Protein AF-A0A5B7C2J2-F1 (afdb_monomer_lite)

Foldseek 3Di:
DVVVVVVVVVVVVVCVVVVVVVCCVVDDVCVVCVVVDPPDPVPPPQQDEAEAEDEAADPVVLVVVLVVVVVVPADPSHHYHYHYHYDDDDPPDPDDDDDDPPPDPDDPPDPDPVVVSVVSVVVSVVVVD

Sequence (129 aa):
NQETFTLMVISTALAVVAVPIFVKKLYDPSRKYAGYQKRNILHSKHNSMLHIVTCIHKPDNIAAIINLLDVSGPTRESPVMVHLLHLIELRGRASPVFISHQIQKRSVSDRSYSGDVILAFSQYENHHH

Secondary structure (DSSP, 8-state):
-HHHHHHHHHHHHHHHHHHHHHHHHH--HHHHHTT-----GGGSPTT--EEEEEEESSTHHHHHHHHHHHHH---SSS-EEEEEEE----TT-SS-----GGG----S-S--HHHHHHHHHHHHHHHH-

Radius of gyration: 25.5 Å; chains: 1; bounding box: 68×32×64 Å

Structure (mmCIF, N/CA/C/O backbone):
data_AF-A0A5B7C2J2-F1
#
_entry.id   AF-A0A5B7C2J2-F1
#
loop_
_atom_site.group_PDB
_atom_site.id
_atom_site.type_symbol
_atom_site.label_atom_id
_atom_site.label_alt_id
_atom_site.label_comp_id
_atom_site.label_asym_id
_atom_site.label_entity_id
_atom_site.label_seq_id
_atom_site.pdbx_PDB_ins_code
_atom_site.Cartn_x
_atom_site.Cartn_y
_atom_site.Cartn_z
_atom_site.occupancy
_atom_site.B_iso_or_equiv
_atom_site.auth_seq_id
_atom_site.auth_comp_id
_atom_site.auth_asym_id
_atom_site.auth_atom_id
_atom_site.pdbx_PDB_model_num
ATOM 1 N N . ASN A 1 1 ? -44.147 -0.414 35.032 1.00 69.88 1 ASN A N 1
ATOM 2 C CA . ASN A 1 1 ? -43.531 0.207 33.835 1.00 69.88 1 ASN A CA 1
ATOM 3 C C . ASN A 1 1 ? -42.505 1.288 34.144 1.00 69.88 1 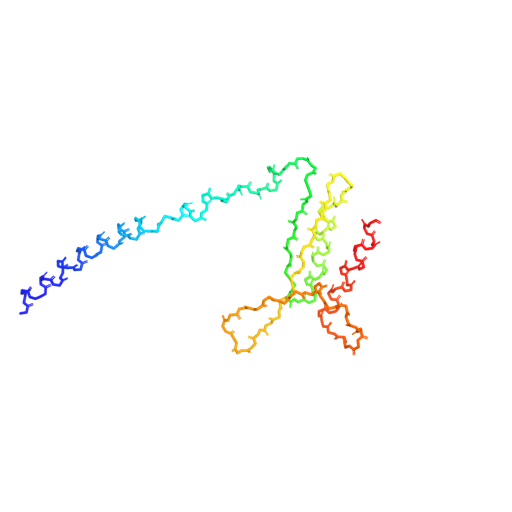ASN A C 1
ATOM 5 O O . ASN A 1 1 ? -41.481 1.286 33.480 1.00 69.88 1 ASN A O 1
ATOM 9 N N . GLN A 1 2 ? -42.721 2.195 35.106 1.00 81.50 2 GLN A N 1
ATOM 10 C CA . GLN A 1 2 ? -41.693 3.198 35.444 1.00 81.50 2 GLN A CA 1
ATOM 11 C C . GLN A 1 2 ? -40.425 2.564 36.037 1.00 81.50 2 GLN A C 1
ATOM 13 O O . GLN A 1 2 ? -39.344 2.827 35.536 1.00 81.50 2 GLN A O 1
ATOM 18 N N 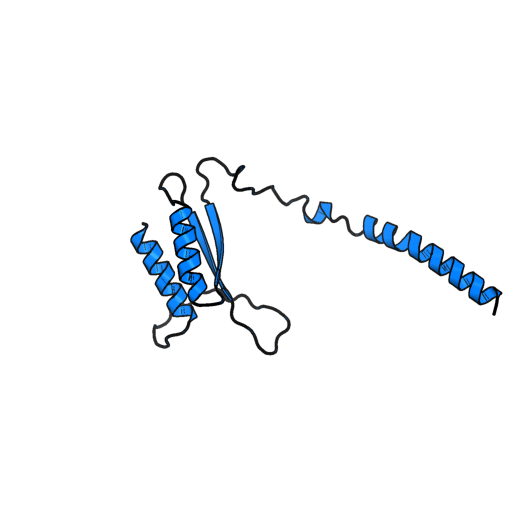. GLU A 1 3 ? -40.555 1.644 36.997 1.00 87.81 3 GLU A N 1
ATOM 19 C CA . GLU A 1 3 ? -39.417 0.903 37.577 1.00 87.81 3 GLU A CA 1
ATOM 20 C C . GLU A 1 3 ? -38.568 0.173 36.520 1.00 87.81 3 GLU A C 1
ATOM 22 O O . GLU A 1 3 ? -37.344 0.275 36.491 1.00 87.81 3 GLU A O 1
ATOM 27 N N . THR A 1 4 ? -39.222 -0.530 35.591 1.00 90.75 4 THR A N 1
ATOM 28 C CA . THR A 1 4 ? -38.544 -1.272 34.519 1.00 90.75 4 THR A CA 1
ATOM 29 C C . THR A 1 4 ? -37.866 -0.344 33.516 1.00 90.75 4 THR A C 1
ATOM 31 O O . THR A 1 4 ? -36.768 -0.645 33.053 1.00 90.75 4 THR A O 1
ATOM 34 N N . PHE A 1 5 ? -38.480 0.800 33.210 1.00 91.88 5 PHE A N 1
ATOM 35 C CA . PHE A 1 5 ? -37.880 1.832 32.368 1.00 91.88 5 PHE A CA 1
ATOM 36 C C . PHE A 1 5 ? -36.639 2.440 33.033 1.00 91.88 5 PHE A C 1
ATOM 38 O O . PHE A 1 5 ? -35.588 2.535 32.402 1.00 91.88 5 PHE A O 1
ATOM 45 N N . THR A 1 6 ? -36.717 2.759 34.325 1.00 92.56 6 THR A N 1
ATOM 46 C CA . THR A 1 6 ? -35.589 3.279 35.109 1.00 92.56 6 THR A CA 1
ATOM 47 C C . THR A 1 6 ? -34.423 2.288 35.138 1.00 92.56 6 THR A C 1
ATOM 49 O O . THR A 1 6 ? -33.281 2.675 34.892 1.00 92.56 6 THR A O 1
ATOM 52 N N . LEU A 1 7 ? -34.693 0.994 35.340 1.00 94.94 7 LEU A N 1
ATOM 53 C CA . LEU A 1 7 ? -33.667 -0.054 35.293 1.00 94.94 7 LEU A CA 1
ATOM 54 C C . LEU A 1 7 ? -33.020 -0.190 33.903 1.00 94.94 7 LEU A C 1
ATOM 56 O O . LEU A 1 7 ? -31.798 -0.330 33.806 1.00 94.94 7 LEU A O 1
ATOM 60 N N . MET A 1 8 ? -33.796 -0.099 32.818 1.00 94.88 8 MET A N 1
ATOM 61 C CA . MET A 1 8 ? -33.244 -0.110 31.455 1.00 94.88 8 MET A CA 1
ATOM 62 C C . MET A 1 8 ? -32.332 1.093 31.202 1.00 94.88 8 MET A C 1
ATOM 64 O O . MET A 1 8 ? -31.239 0.921 30.663 1.00 94.88 8 MET A O 1
ATOM 68 N N . VAL A 1 9 ? -32.727 2.292 31.635 1.00 95.69 9 VAL A N 1
ATOM 69 C CA . VAL A 1 9 ? -31.913 3.506 31.473 1.00 95.69 9 VAL A CA 1
ATOM 70 C C . VAL A 1 9 ? -30.595 3.386 32.243 1.00 95.69 9 VAL A C 1
ATOM 72 O O . VAL A 1 9 ? -29.532 3.640 31.676 1.00 95.69 9 VAL A O 1
ATOM 75 N N . ILE A 1 10 ? -30.637 2.923 33.496 1.00 95.88 10 ILE A N 1
ATOM 76 C CA . ILE A 1 10 ? -29.438 2.741 34.329 1.00 95.88 10 ILE A CA 1
ATOM 77 C C . ILE A 1 10 ? -28.506 1.677 33.733 1.00 95.88 10 ILE A C 1
ATOM 79 O O . ILE A 1 10 ? -27.303 1.909 33.607 1.00 95.88 10 ILE A O 1
ATOM 83 N N . SER A 1 11 ? -29.045 0.525 33.325 1.00 94.62 11 SER A N 1
ATOM 84 C CA . SER A 1 11 ? -28.246 -0.549 32.716 1.00 94.62 11 SER A CA 1
ATOM 85 C C . SER A 1 11 ? -27.603 -0.123 31.392 1.00 94.62 11 SER A C 1
ATOM 87 O O . SER A 1 11 ? -26.435 -0.428 31.149 1.00 94.62 11 SER A O 1
ATOM 89 N N . THR A 1 12 ? -28.318 0.651 30.573 1.00 95.12 12 THR A N 1
ATOM 90 C CA . THR A 1 12 ? -27.792 1.187 29.311 1.00 95.12 12 THR A CA 1
ATOM 91 C C . THR A 1 12 ? -26.689 2.208 29.573 1.00 95.12 12 THR A C 1
ATOM 93 O O . THR A 1 12 ? -25.635 2.137 28.944 1.00 95.12 12 THR A O 1
ATOM 96 N N . ALA A 1 13 ? -26.873 3.110 30.542 1.00 95.94 13 ALA A N 1
ATOM 97 C CA . ALA A 1 13 ? -25.844 4.073 30.930 1.00 95.94 13 ALA A CA 1
ATOM 98 C C . ALA A 1 13 ? -24.562 3.372 31.411 1.00 95.94 13 ALA A C 1
ATOM 100 O O . ALA A 1 13 ? -23.461 3.732 30.993 1.00 95.94 13 ALA A O 1
ATOM 101 N N . LEU A 1 14 ? -24.699 2.318 32.222 1.00 96.75 14 LEU A N 1
ATOM 102 C CA . LEU A 1 14 ? -23.573 1.493 32.666 1.00 96.75 14 LEU A CA 1
ATOM 103 C C . LEU A 1 14 ? -22.873 0.795 31.497 1.00 96.75 14 LEU A C 1
ATOM 105 O O . LEU A 1 14 ? -21.645 0.817 31.421 1.00 96.75 14 LEU A O 1
ATOM 109 N N . ALA A 1 15 ? -23.630 0.209 30.568 1.00 94.94 15 ALA A N 1
ATOM 110 C CA . ALA A 1 15 ? -23.071 -0.456 29.396 1.00 94.94 15 ALA A CA 1
ATOM 111 C C . ALA A 1 15 ? -22.293 0.521 28.498 1.00 94.94 15 ALA A C 1
ATOM 113 O O . ALA A 1 15 ? -21.186 0.201 28.068 1.00 94.94 15 ALA A O 1
ATOM 114 N N . VAL A 1 16 ? -22.817 1.731 28.274 1.00 95.69 16 VAL A N 1
ATOM 115 C CA . VAL A 1 16 ? -22.157 2.774 27.467 1.00 95.69 16 VAL A CA 1
ATOM 116 C C . VAL A 1 16 ? -20.814 3.196 28.067 1.00 95.69 16 VAL A C 1
ATOM 118 O O . VAL A 1 16 ? -19.886 3.487 27.318 1.00 95.69 16 VAL A O 1
ATOM 121 N N . VAL A 1 17 ? -20.670 3.188 29.394 1.00 95.12 17 VAL A N 1
ATOM 122 C CA . VAL A 1 17 ? -19.392 3.488 30.061 1.00 95.12 17 VAL A CA 1
ATOM 123 C C . VAL A 1 17 ? -18.463 2.271 30.067 1.00 95.12 17 VAL A C 1
ATOM 125 O O . VAL A 1 17 ? -17.274 2.396 29.773 1.00 95.12 17 VAL A O 1
ATOM 128 N N . ALA A 1 18 ? -18.982 1.082 30.375 1.00 95.19 18 ALA A N 1
ATOM 129 C CA . ALA A 1 18 ? -18.173 -0.124 30.523 1.00 95.19 18 ALA A CA 1
ATOM 130 C C . ALA A 1 18 ? -17.598 -0.617 29.186 1.00 95.19 18 ALA A C 1
ATOM 132 O O . ALA A 1 18 ? -16.404 -0.906 29.098 1.00 95.19 18 ALA A O 1
ATOM 133 N N . VAL A 1 19 ? -18.414 -0.688 28.131 1.00 94.50 19 VAL A N 1
ATOM 134 C CA . VAL A 1 19 ? -18.018 -1.226 26.820 1.00 94.50 19 VAL A CA 1
ATOM 135 C C . VAL A 1 19 ? -16.756 -0.560 26.250 1.00 94.50 19 VAL A C 1
ATOM 137 O O . VAL A 1 19 ? -15.815 -1.295 25.954 1.00 94.50 19 VAL A O 1
ATOM 140 N N . PRO A 1 20 ? -16.635 0.777 26.127 1.00 88.56 20 PRO A N 1
ATOM 141 C CA . PRO A 1 20 ? -15.424 1.394 25.585 1.00 88.56 20 PRO A CA 1
ATOM 142 C C . PRO A 1 20 ? -14.192 1.178 26.476 1.00 88.56 20 PRO A C 1
ATOM 144 O O . PRO A 1 20 ? -13.089 1.044 25.949 1.00 88.56 20 PRO A O 1
ATOM 147 N N . ILE A 1 21 ? -14.353 1.080 27.803 1.00 89.50 21 ILE A N 1
ATOM 148 C CA . ILE A 1 21 ? -13.252 0.758 28.728 1.00 89.50 21 ILE A CA 1
ATOM 149 C C . ILE A 1 21 ? -12.753 -0.669 28.478 1.00 89.50 21 ILE A C 1
ATOM 151 O O . ILE A 1 21 ? -11.548 -0.888 28.339 1.00 89.50 21 ILE A O 1
ATOM 155 N N . PHE A 1 22 ? -13.668 -1.635 28.369 1.00 91.94 22 PHE A N 1
ATOM 156 C CA . PHE A 1 22 ? -13.334 -3.026 28.057 1.00 91.94 22 PHE A CA 1
ATOM 157 C C . PHE A 1 22 ? -12.711 -3.169 26.670 1.00 91.94 22 PHE A C 1
ATOM 159 O O . PHE A 1 22 ? -11.674 -3.817 26.537 1.00 91.94 22 PHE A O 1
ATOM 166 N N . VAL A 1 23 ? -13.290 -2.524 25.654 1.00 90.44 23 VAL A N 1
ATOM 167 C CA . VAL A 1 23 ? -12.752 -2.521 24.290 1.00 90.44 23 VAL A CA 1
ATOM 168 C C . VAL A 1 23 ? -11.356 -1.919 24.279 1.00 90.44 23 VAL A C 1
ATOM 170 O O . VAL A 1 23 ? -10.465 -2.534 23.723 1.00 90.44 23 VAL A O 1
ATOM 173 N N . LYS A 1 24 ? -11.105 -0.791 24.948 1.00 84.06 24 LYS A N 1
ATOM 174 C CA . LYS A 1 24 ? -9.766 -0.182 25.002 1.00 84.06 24 LYS A CA 1
ATOM 175 C C . LYS A 1 24 ? -8.751 -1.030 25.778 1.00 84.06 24 LYS A C 1
ATOM 177 O O . LYS A 1 24 ? -7.568 -1.008 25.455 1.00 84.06 24 LYS A O 1
ATOM 182 N N . LYS A 1 25 ? -9.194 -1.781 26.793 1.00 83.69 25 LYS A N 1
ATOM 183 C CA . LYS A 1 25 ? -8.337 -2.698 27.564 1.00 83.69 25 LYS A CA 1
ATOM 184 C C . LYS A 1 25 ? -7.979 -3.963 26.775 1.00 83.69 25 LYS A C 1
ATOM 186 O O . LYS A 1 25 ? -6.863 -4.454 26.897 1.00 83.69 25 LYS A O 1
ATOM 191 N N . LEU A 1 26 ? -8.922 -4.503 26.002 1.00 85.44 26 LEU A N 1
ATOM 192 C CA . LEU A 1 26 ? -8.729 -5.718 25.200 1.00 85.44 26 LEU A CA 1
ATOM 193 C C . LEU A 1 26 ? -8.114 -5.426 23.827 1.00 85.44 26 LEU A C 1
ATOM 195 O O . LEU A 1 26 ? -7.338 -6.226 23.310 1.00 85.44 26 LEU A O 1
ATOM 199 N N . TYR A 1 27 ? -8.452 -4.282 23.242 1.00 78.62 27 TYR A N 1
ATOM 200 C CA . TYR A 1 27 ? -7.975 -3.814 21.953 1.00 78.62 27 TYR A CA 1
ATOM 201 C C . TYR A 1 27 ? -7.038 -2.633 22.161 1.00 78.62 27 TYR A C 1
ATOM 203 O O . TYR A 1 27 ? -7.450 -1.474 22.221 1.00 78.62 27 TYR A O 1
ATOM 211 N N . ASP A 1 28 ? -5.753 -2.954 22.245 1.00 73.88 28 ASP A N 1
ATOM 212 C CA . ASP A 1 28 ? -4.698 -1.967 22.118 1.00 73.88 28 ASP A CA 1
ATOM 213 C C . ASP A 1 28 ? -4.280 -1.888 20.637 1.00 73.88 28 ASP A C 1
ATOM 215 O O . ASP A 1 28 ? -3.518 -2.740 20.158 1.00 73.88 28 ASP A O 1
ATOM 219 N N . PRO A 1 29 ? -4.775 -0.893 19.873 1.00 66.81 29 PRO A N 1
ATOM 220 C CA . PRO A 1 29 ? -4.381 -0.729 18.481 1.00 66.81 29 PRO A CA 1
ATOM 221 C C . PRO A 1 29 ? -2.880 -0.467 18.354 1.00 66.81 29 PRO A C 1
ATOM 223 O O . PRO A 1 29 ? -2.294 -0.840 17.342 1.00 66.81 29 PRO A O 1
ATOM 226 N N . SER A 1 30 ? -2.233 0.116 19.370 1.00 66.50 30 SER A N 1
ATOM 227 C CA . SER A 1 30 ? -0.796 0.375 19.334 1.00 66.50 30 SER A CA 1
ATOM 228 C C . SER A 1 30 ? 0.004 -0.925 19.377 1.00 66.50 30 SER A C 1
ATOM 230 O O . SER A 1 30 ? 0.964 -1.054 18.625 1.00 66.50 30 SER A O 1
ATOM 232 N N . ARG A 1 31 ? -0.450 -1.946 20.121 1.00 65.94 31 ARG A N 1
ATOM 233 C CA . ARG A 1 31 ? 0.162 -3.289 20.123 1.00 65.94 31 ARG A CA 1
ATOM 234 C C . ARG A 1 31 ? 0.110 -3.977 18.767 1.00 65.94 31 ARG A C 1
ATOM 236 O O . ARG A 1 31 ? 1.071 -4.655 18.413 1.00 65.94 31 ARG A O 1
ATOM 243 N N . LYS A 1 32 ? -0.959 -3.778 17.987 1.00 67.19 32 LYS A N 1
ATOM 244 C CA . LYS A 1 32 ? -1.054 -4.325 16.620 1.00 67.19 32 LYS A CA 1
ATOM 245 C C . LYS A 1 32 ? 0.071 -3.808 15.716 1.00 67.19 32 LYS A C 1
ATOM 247 O O . LYS A 1 32 ? 0.499 -4.518 14.812 1.00 67.19 32 LYS A O 1
ATOM 252 N N . TYR A 1 33 ? 0.570 -2.603 15.988 1.00 64.25 33 TYR A N 1
ATOM 253 C CA . TYR A 1 33 ? 1.623 -1.951 15.210 1.00 64.25 33 TYR A CA 1
ATOM 254 C C . TYR A 1 33 ? 2.928 -1.741 15.993 1.00 64.25 33 TYR A C 1
ATOM 256 O O . TYR A 1 33 ? 3.867 -1.173 15.448 1.00 64.25 33 TYR A O 1
ATOM 264 N N . ALA A 1 34 ? 3.038 -2.230 17.232 1.00 63.97 34 ALA A N 1
ATOM 265 C CA . ALA A 1 34 ? 4.217 -2.040 18.083 1.00 63.97 34 ALA A CA 1
ATOM 266 C C . ALA A 1 34 ? 5.468 -2.752 17.533 1.00 63.97 34 ALA A C 1
ATOM 268 O O . ALA A 1 34 ? 6.587 -2.359 17.844 1.00 63.97 34 ALA A O 1
ATOM 269 N N . GLY A 1 35 ? 5.282 -3.766 16.680 1.00 64.12 35 GLY A N 1
ATOM 270 C CA . GLY A 1 35 ? 6.351 -4.405 15.902 1.00 64.12 35 GLY A CA 1
ATOM 271 C C . GLY A 1 35 ? 6.520 -3.847 14.484 1.00 64.12 35 GLY A C 1
ATOM 272 O O . GLY A 1 35 ? 7.379 -4.319 13.740 1.00 64.12 35 GLY A O 1
ATOM 273 N N . TYR A 1 36 ? 5.704 -2.870 14.076 1.00 63.56 36 TYR A N 1
ATOM 274 C CA . TYR A 1 36 ? 5.807 -2.259 12.757 1.00 63.56 36 TYR A CA 1
ATOM 275 C C . TYR A 1 36 ? 6.967 -1.265 12.767 1.00 63.56 36 TYR A C 1
ATOM 277 O O . TYR A 1 36 ? 6.827 -0.097 13.130 1.00 63.56 36 TYR A O 1
ATOM 285 N N . GLN A 1 37 ? 8.149 -1.751 12.392 1.00 61.31 37 GLN A N 1
ATOM 286 C CA . GLN A 1 37 ? 9.305 -0.897 12.156 1.00 61.31 37 GLN A CA 1
ATOM 287 C C . GLN A 1 37 ? 8.906 0.186 11.141 1.00 61.31 37 GLN A C 1
ATOM 289 O O . GLN A 1 37 ? 8.337 -0.129 10.094 1.00 61.31 37 GLN A O 1
ATOM 294 N N . LYS A 1 38 ? 9.175 1.463 11.440 1.00 59.91 38 LYS A N 1
ATOM 295 C CA . LYS A 1 38 ? 8.971 2.549 10.471 1.00 59.91 38 LYS A CA 1
ATOM 296 C C . LYS A 1 38 ? 9.873 2.281 9.261 1.00 59.91 38 LYS A C 1
ATOM 298 O O . LYS A 1 38 ? 11.081 2.462 9.335 1.00 59.91 38 LYS A O 1
ATOM 303 N N . ARG A 1 39 ? 9.277 1.790 8.173 1.00 62.38 39 ARG A N 1
ATOM 304 C CA . ARG A 1 39 ? 9.918 1.521 6.875 1.00 62.38 39 ARG A CA 1
ATOM 305 C C . ARG A 1 39 ? 9.582 2.646 5.904 1.00 62.38 39 ARG A C 1
ATOM 307 O O . ARG A 1 39 ? 8.928 2.446 4.887 1.00 62.38 39 ARG A O 1
ATOM 314 N N . ASN A 1 40 ? 9.928 3.865 6.288 1.00 66.56 40 ASN A N 1
ATOM 315 C CA . ASN A 1 40 ? 9.803 5.034 5.434 1.00 66.56 40 ASN A CA 1
ATOM 316 C C . ASN A 1 40 ? 10.983 5.080 4.460 1.00 66.56 40 ASN A C 1
ATOM 318 O O . ASN A 1 40 ? 12.127 4.907 4.866 1.00 66.56 40 ASN A O 1
ATOM 322 N N . ILE A 1 41 ? 10.693 5.366 3.189 1.00 69.00 41 ILE A N 1
ATOM 323 C CA . ILE A 1 41 ? 11.690 5.426 2.106 1.00 69.00 41 ILE A CA 1
ATOM 324 C C . ILE A 1 41 ? 12.824 6.402 2.467 1.00 69.00 41 ILE A C 1
ATOM 326 O O . ILE A 1 41 ? 13.993 6.087 2.290 1.00 69.00 41 ILE A O 1
ATOM 330 N N . LEU A 1 42 ? 12.480 7.535 3.094 1.00 64.94 42 LEU A N 1
ATOM 331 C CA . LEU A 1 42 ? 13.429 8.567 3.540 1.00 64.94 42 LEU A CA 1
ATOM 332 C C . LEU A 1 42 ? 14.365 8.134 4.680 1.00 64.94 42 LEU A C 1
ATOM 334 O O . LEU A 1 42 ? 15.384 8.775 4.904 1.00 64.94 42 LEU A O 1
ATOM 338 N N . HIS A 1 43 ? 14.001 7.098 5.437 1.00 62.19 43 HIS A N 1
ATOM 339 C CA . HIS A 1 43 ? 14.789 6.588 6.566 1.00 62.19 43 HIS A CA 1
ATOM 340 C C . HIS A 1 43 ? 15.343 5.188 6.283 1.00 62.19 43 HIS A C 1
ATOM 342 O O . HIS A 1 43 ? 15.893 4.539 7.175 1.00 62.19 43 HIS A O 1
ATOM 348 N N . SER A 1 44 ? 15.176 4.709 5.047 1.00 66.56 44 SER A N 1
ATOM 349 C CA . SER A 1 44 ? 15.808 3.484 4.586 1.00 66.56 44 SER A CA 1
ATOM 350 C C . SER A 1 44 ? 17.312 3.714 4.470 1.00 66.56 44 SER A C 1
ATOM 352 O O . SER A 1 44 ? 17.765 4.822 4.178 1.00 66.56 44 SER A O 1
ATOM 354 N N . LYS A 1 45 ? 18.105 2.671 4.729 1.00 64.31 45 LYS A N 1
ATOM 355 C CA . LYS A 1 45 ? 19.570 2.754 4.671 1.00 64.31 45 LYS A CA 1
ATOM 356 C C . LYS A 1 45 ? 19.995 3.297 3.300 1.00 64.31 45 LYS A C 1
ATOM 358 O O . LYS A 1 45 ? 19.485 2.834 2.279 1.00 64.31 45 LYS A O 1
ATOM 363 N N . HIS A 1 46 ? 20.932 4.243 3.284 1.00 57.97 46 HIS A N 1
ATOM 364 C CA . HIS A 1 46 ? 21.584 4.705 2.058 1.00 57.97 46 HIS A CA 1
ATOM 365 C C . HIS A 1 46 ? 22.168 3.465 1.351 1.00 57.97 46 HIS A C 1
ATOM 367 O O . HIS A 1 46 ? 22.929 2.725 1.978 1.00 57.97 46 HIS A O 1
ATOM 373 N N . ASN A 1 47 ? 21.735 3.182 0.118 1.00 62.03 47 ASN A N 1
ATOM 374 C CA . ASN A 1 47 ? 22.046 1.968 -0.668 1.00 62.03 47 ASN A CA 1
ATOM 375 C C . ASN A 1 47 ? 21.265 0.689 -0.301 1.00 62.03 47 ASN A C 1
ATOM 377 O O . ASN A 1 47 ? 21.719 -0.424 -0.568 1.00 62.03 47 ASN A O 1
ATOM 381 N N . SER A 1 48 ? 20.098 0.806 0.337 1.00 70.75 48 SER A N 1
ATOM 382 C CA . SER A 1 48 ? 19.170 -0.329 0.437 1.00 70.75 48 SER A CA 1
ATOM 383 C C . SER A 1 48 ? 18.324 -0.452 -0.826 1.00 70.75 48 SER A C 1
ATOM 385 O O . SER A 1 48 ? 17.890 0.548 -1.389 1.00 70.75 48 SER A O 1
ATOM 387 N N . MET A 1 49 ? 18.081 -1.694 -1.248 1.00 74.12 49 MET A N 1
ATOM 388 C CA . MET A 1 49 ? 17.199 -1.993 -2.371 1.00 74.12 49 MET A CA 1
ATOM 389 C C . MET A 1 49 ? 15.790 -1.450 -2.094 1.00 74.12 49 MET A C 1
ATOM 391 O O . MET A 1 49 ? 15.204 -1.735 -1.045 1.00 74.12 49 MET A O 1
ATOM 395 N N . LEU A 1 50 ? 15.241 -0.672 -3.024 1.00 80.06 50 LEU A N 1
ATOM 396 C CA . LEU A 1 50 ? 13.891 -0.130 -2.913 1.00 80.06 50 LEU A CA 1
ATOM 397 C C . LEU A 1 50 ? 12.881 -1.185 -3.367 1.00 80.06 50 LEU A C 1
ATOM 399 O O . LEU A 1 50 ? 12.836 -1.525 -4.542 1.00 80.06 50 LEU A O 1
ATOM 403 N N . HIS A 1 51 ? 12.048 -1.685 -2.456 1.00 82.50 51 HIS A N 1
ATOM 404 C CA . HIS A 1 51 ? 10.984 -2.631 -2.797 1.00 82.50 51 HIS A CA 1
ATOM 405 C C . HIS A 1 51 ? 9.675 -1.895 -3.103 1.00 82.50 51 HIS A C 1
ATOM 407 O O . HIS A 1 51 ? 9.089 -1.267 -2.221 1.00 82.50 51 HIS A O 1
ATOM 413 N N . ILE A 1 52 ? 9.189 -2.016 -4.336 1.00 84.00 52 ILE A N 1
ATOM 414 C CA . ILE A 1 52 ? 7.927 -1.448 -4.810 1.00 84.00 52 ILE A CA 1
ATOM 415 C C . ILE A 1 52 ? 6.948 -2.596 -5.065 1.00 84.00 52 ILE A C 1
ATOM 417 O O . ILE A 1 52 ? 7.253 -3.528 -5.801 1.00 84.00 52 ILE A O 1
ATOM 421 N N . VAL A 1 53 ? 5.754 -2.537 -4.477 1.00 86.00 53 VAL A N 1
ATOM 422 C CA . VAL A 1 53 ? 4.656 -3.465 -4.796 1.00 86.00 53 VAL A CA 1
ATOM 423 C C . VAL A 1 53 ? 3.660 -2.724 -5.678 1.00 86.00 53 VAL A C 1
ATOM 425 O O . VAL A 1 53 ? 3.167 -1.669 -5.282 1.00 86.00 53 VAL A O 1
ATOM 428 N N . THR A 1 54 ? 3.362 -3.255 -6.862 1.00 85.75 54 THR A N 1
ATOM 429 C CA . THR A 1 54 ? 2.444 -2.625 -7.819 1.00 85.75 54 THR A CA 1
ATOM 430 C C . THR A 1 54 ? 1.278 -3.539 -8.167 1.00 85.75 54 THR A C 1
ATOM 432 O O . THR A 1 54 ? 1.392 -4.764 -8.175 1.00 85.75 54 THR A O 1
ATOM 435 N N . CYS A 1 55 ? 0.129 -2.918 -8.427 1.00 83.94 55 CYS A N 1
ATOM 436 C CA . CYS A 1 55 ? -1.152 -3.582 -8.628 1.00 83.94 55 CYS A CA 1
ATOM 437 C C . CYS A 1 55 ? -1.698 -3.243 -10.018 1.00 83.94 55 CYS A C 1
ATOM 439 O O . CYS A 1 55 ? -1.993 -2.086 -10.323 1.00 83.94 55 CYS A O 1
ATOM 441 N N . ILE A 1 56 ? -1.868 -4.257 -10.858 1.00 85.81 56 ILE A N 1
ATOM 442 C CA . ILE A 1 56 ? -2.341 -4.125 -12.232 1.00 85.81 56 ILE A CA 1
ATOM 443 C C . ILE A 1 56 ? -3.762 -4.653 -12.295 1.00 85.81 56 ILE A C 1
ATOM 445 O O . ILE A 1 56 ? -4.008 -5.813 -11.989 1.00 85.81 56 ILE A O 1
ATOM 449 N N . HIS A 1 57 ? -4.693 -3.792 -12.684 1.00 82.31 57 HIS A N 1
ATOM 450 C CA . HIS A 1 57 ? -6.102 -4.146 -12.848 1.00 82.31 57 HIS A CA 1
ATOM 451 C C . HIS A 1 57 ? -6.597 -3.896 -14.279 1.00 82.31 57 HIS A C 1
ATOM 453 O O . HIS A 1 57 ? -7.536 -4.540 -14.734 1.00 82.31 57 HIS A O 1
ATOM 459 N N . LYS A 1 58 ? -5.960 -2.957 -14.990 1.00 80.50 58 LYS A N 1
ATOM 460 C CA . LYS A 1 58 ? -6.243 -2.601 -16.383 1.00 80.50 58 LYS A CA 1
ATOM 461 C C . LYS A 1 58 ? -4.940 -2.523 -17.179 1.00 80.50 58 LYS A C 1
ATOM 463 O O . LYS A 1 58 ? -3.909 -2.205 -16.580 1.00 80.50 58 LYS A O 1
ATOM 468 N N . PRO A 1 59 ? -4.955 -2.798 -18.498 1.00 76.25 59 PRO A N 1
ATOM 469 C CA . PRO A 1 59 ? -3.753 -2.766 -19.338 1.00 76.25 59 PRO A CA 1
ATOM 470 C C . PRO A 1 59 ? -3.042 -1.411 -19.286 1.00 76.25 59 PRO A C 1
ATOM 472 O O . PRO A 1 59 ? -1.820 -1.368 -19.205 1.00 76.25 59 PRO A O 1
ATOM 475 N N . ASP A 1 60 ? -3.799 -0.318 -19.197 1.00 83.25 60 ASP A N 1
ATOM 476 C CA . ASP A 1 60 ? -3.265 1.046 -19.097 1.00 83.25 60 ASP A CA 1
ATOM 477 C C . ASP A 1 60 ? -2.374 1.260 -17.860 1.00 83.25 60 ASP A C 1
ATOM 479 O O . ASP A 1 60 ? -1.474 2.102 -17.869 1.00 83.25 60 ASP A O 1
ATOM 483 N N . ASN A 1 61 ? -2.565 0.462 -16.801 1.00 84.50 61 ASN A N 1
ATOM 484 C CA . ASN A 1 61 ? -1.736 0.537 -15.599 1.00 84.50 61 ASN A CA 1
ATOM 485 C C . ASN A 1 61 ? -0.287 0.118 -15.882 1.00 84.50 61 ASN A C 1
ATOM 487 O O . ASN A 1 61 ? 0.607 0.549 -15.160 1.00 84.50 61 ASN A O 1
ATOM 491 N N . ILE A 1 62 ? -0.041 -0.706 -16.908 1.00 84.75 62 ILE A N 1
ATOM 492 C CA . ILE A 1 62 ? 1.301 -1.192 -17.255 1.00 84.75 62 ILE A CA 1
ATOM 493 C C . ILE A 1 62 ? 2.193 -0.006 -17.634 1.00 84.75 62 ILE A C 1
ATOM 495 O O . ILE A 1 62 ? 3.243 0.184 -17.027 1.00 84.75 62 ILE A O 1
ATOM 499 N N . ALA A 1 63 ? 1.742 0.836 -18.568 1.00 86.44 63 ALA A N 1
ATOM 500 C CA . ALA A 1 63 ? 2.498 2.006 -19.015 1.00 86.44 63 ALA A CA 1
ATOM 501 C C . ALA A 1 63 ? 2.718 3.023 -17.882 1.00 86.44 63 ALA A C 1
ATOM 503 O O . ALA A 1 63 ? 3.804 3.578 -17.743 1.00 86.44 63 ALA A O 1
ATOM 504 N N . ALA A 1 64 ? 1.707 3.232 -17.032 1.00 87.12 64 ALA A N 1
ATOM 505 C CA . ALA A 1 64 ? 1.826 4.121 -15.879 1.00 87.12 64 ALA A CA 1
ATOM 506 C C . ALA A 1 64 ? 2.862 3.623 -14.857 1.00 87.12 64 ALA A C 1
ATOM 508 O O . ALA A 1 64 ? 3.631 4.421 -14.322 1.00 87.12 64 ALA A O 1
ATOM 509 N N . ILE A 1 65 ? 2.901 2.312 -14.596 1.00 88.62 65 ILE A N 1
ATOM 510 C CA . ILE A 1 65 ? 3.877 1.713 -13.683 1.00 88.62 65 ILE A CA 1
ATOM 511 C C . ILE A 1 65 ? 5.282 1.775 -14.283 1.00 88.62 65 ILE A C 1
ATOM 513 O O . ILE A 1 65 ? 6.202 2.145 -13.566 1.00 88.62 65 ILE A O 1
ATOM 517 N N . ILE A 1 66 ? 5.453 1.476 -15.574 1.00 86.25 66 ILE A N 1
ATOM 518 C CA . ILE A 1 66 ? 6.754 1.591 -16.256 1.00 86.25 66 ILE A CA 1
ATOM 519 C C . ILE A 1 66 ? 7.288 3.024 -16.154 1.00 86.25 66 ILE A C 1
ATOM 521 O O . ILE A 1 66 ? 8.397 3.221 -15.672 1.00 86.25 66 ILE A O 1
ATOM 525 N N . ASN A 1 67 ? 6.465 4.029 -16.467 1.00 88.25 67 ASN A N 1
ATOM 526 C CA . ASN A 1 67 ? 6.861 5.433 -16.325 1.00 88.25 67 ASN A CA 1
ATOM 527 C C . ASN A 1 67 ? 7.253 5.792 -14.882 1.00 88.25 67 ASN A C 1
ATOM 529 O O . ASN A 1 67 ? 8.174 6.575 -14.660 1.00 88.25 67 ASN A O 1
ATOM 533 N N . LEU A 1 68 ? 6.566 5.232 -13.881 1.00 87.31 68 LEU A N 1
ATOM 534 C CA . LEU A 1 68 ? 6.922 5.434 -12.476 1.00 87.31 68 LEU A CA 1
ATOM 535 C C . LEU A 1 68 ? 8.283 4.808 -12.146 1.00 87.31 68 LEU A C 1
ATOM 537 O O . LEU A 1 68 ? 9.064 5.414 -11.412 1.00 87.31 68 LEU A O 1
ATOM 541 N N . LEU A 1 69 ? 8.575 3.623 -12.687 1.00 86.31 69 LEU A N 1
ATOM 542 C CA . LEU A 1 69 ? 9.870 2.964 -12.522 1.00 86.31 69 LEU A CA 1
ATOM 543 C C . LEU A 1 69 ? 10.991 3.757 -13.198 1.00 86.31 69 LEU A C 1
ATOM 545 O O . LEU A 1 69 ? 12.037 3.952 -12.580 1.00 86.31 69 LEU A O 1
ATOM 549 N N . ASP A 1 70 ? 10.745 4.326 -14.374 1.00 84.44 70 ASP A N 1
ATOM 550 C CA . ASP A 1 70 ? 11.716 5.186 -15.056 1.00 84.44 70 ASP A CA 1
ATOM 551 C C . ASP A 1 70 ? 12.036 6.442 -14.245 1.00 84.44 70 ASP A C 1
ATOM 553 O O . ASP A 1 70 ? 13.202 6.796 -14.066 1.00 84.44 70 ASP A O 1
ATOM 557 N N . VAL A 1 71 ? 11.014 7.079 -13.666 1.00 84.88 71 VAL A N 1
ATOM 558 C CA . VAL A 1 71 ? 11.197 8.237 -12.776 1.00 84.88 71 VAL A CA 1
ATOM 559 C C . VAL A 1 71 ? 11.876 7.845 -11.460 1.00 84.88 71 VAL A C 1
ATOM 561 O O . VAL A 1 71 ? 12.579 8.665 -10.871 1.00 84.88 71 VAL A O 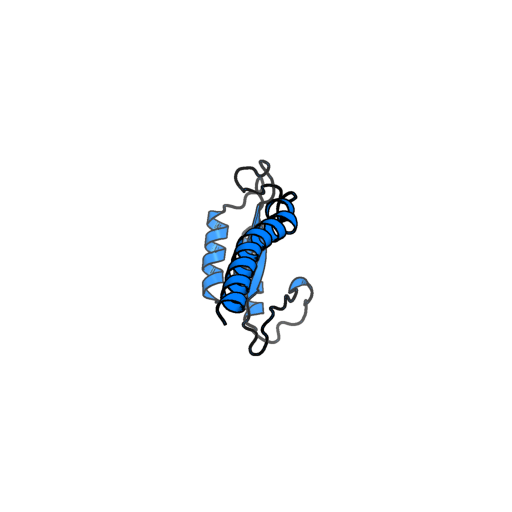1
ATOM 564 N N . SER A 1 72 ? 11.710 6.602 -10.993 1.00 80.12 72 SER A N 1
ATOM 565 C CA . SER A 1 72 ? 12.396 6.110 -9.791 1.00 80.12 72 SER A CA 1
ATOM 566 C C . SER A 1 72 ? 13.914 5.992 -9.968 1.00 80.12 72 SER A C 1
ATOM 568 O O . SER A 1 72 ? 14.630 5.969 -8.968 1.00 80.12 72 SER A O 1
ATOM 570 N N . GLY A 1 73 ? 14.401 5.981 -11.216 1.00 76.62 73 GLY A N 1
ATOM 571 C CA . GLY A 1 73 ? 15.821 6.055 -11.552 1.00 76.62 73 GLY A CA 1
ATOM 572 C C . GLY A 1 73 ? 16.645 4.921 -10.938 1.00 76.62 73 GLY A C 1
ATOM 573 O O . GLY A 1 73 ? 17.537 5.206 -10.134 1.00 76.62 73 GLY A O 1
ATOM 574 N N . PRO A 1 74 ? 16.369 3.645 -11.272 1.00 75.19 74 PRO A N 1
ATOM 575 C CA . PRO A 1 74 ? 17.152 2.526 -10.760 1.00 75.19 74 PRO A CA 1
ATOM 576 C C . PRO A 1 74 ? 18.628 2.699 -11.142 1.00 75.19 74 PRO A C 1
ATOM 578 O O . PRO A 1 74 ? 18.973 2.825 -12.316 1.00 75.19 74 PRO A O 1
ATOM 581 N N . THR A 1 75 ? 19.514 2.708 -10.147 1.00 75.44 75 THR A N 1
ATOM 582 C CA . THR A 1 75 ? 20.969 2.778 -10.349 1.00 75.44 75 THR A CA 1
ATOM 583 C C . THR A 1 75 ? 21.649 1.564 -9.729 1.00 75.44 75 THR A C 1
ATOM 585 O O . THR A 1 75 ? 21.083 0.885 -8.873 1.00 75.44 75 THR A O 1
ATOM 588 N N . ARG A 1 76 ? 22.902 1.290 -10.119 1.00 72.38 76 ARG A N 1
ATOM 589 C CA . ARG A 1 76 ? 23.687 0.185 -9.531 1.00 72.38 76 ARG A CA 1
ATOM 590 C C . ARG A 1 76 ? 23.918 0.360 -8.024 1.00 72.38 76 ARG A C 1
ATOM 592 O O . ARG A 1 76 ? 24.114 -0.626 -7.323 1.00 72.38 76 ARG A O 1
ATOM 599 N N . GLU A 1 77 ? 23.889 1.601 -7.543 1.00 71.50 77 GLU A N 1
ATOM 600 C CA . GLU A 1 77 ? 24.061 1.955 -6.129 1.00 71.50 77 GLU A CA 1
ATOM 601 C C . GLU A 1 77 ? 22.739 1.899 -5.344 1.00 71.50 77 GLU A C 1
ATOM 603 O O . GLU A 1 77 ? 22.740 1.622 -4.144 1.00 71.50 77 GLU A O 1
ATOM 608 N N . SER A 1 78 ? 21.603 2.089 -6.025 1.00 73.75 78 SER A N 1
ATOM 609 C CA . SER A 1 78 ? 20.255 2.017 -5.456 1.00 73.75 78 SER A CA 1
ATOM 610 C C . SER A 1 78 ? 19.338 1.163 -6.344 1.00 73.75 78 SER A C 1
ATOM 612 O O . SER A 1 78 ? 18.540 1.708 -7.117 1.00 73.75 78 SER A O 1
ATOM 614 N N . PRO A 1 79 ? 19.436 -0.178 -6.257 1.00 78.44 79 PRO A N 1
ATOM 615 C CA . PRO A 1 79 ? 18.604 -1.070 -7.052 1.00 78.44 79 PRO A CA 1
ATOM 616 C C . PRO A 1 79 ? 17.135 -1.000 -6.619 1.00 78.44 79 PRO A C 1
ATOM 618 O O . PRO A 1 79 ? 16.823 -0.825 -5.438 1.00 78.44 79 PRO A O 1
ATOM 621 N N . VAL A 1 80 ? 16.223 -1.198 -7.571 1.00 83.38 80 VAL A N 1
ATOM 622 C CA . VAL A 1 80 ? 14.773 -1.234 -7.337 1.00 83.38 80 VAL A CA 1
ATOM 623 C C . VAL A 1 80 ? 14.264 -2.657 -7.575 1.00 83.38 80 VAL A C 1
ATOM 625 O O . VAL A 1 80 ? 14.503 -3.235 -8.629 1.00 83.38 80 VAL A O 1
ATOM 628 N N . MET A 1 81 ? 13.561 -3.229 -6.596 1.00 82.50 81 MET A N 1
ATOM 629 C CA . MET A 1 81 ? 12.835 -4.495 -6.716 1.00 82.50 81 MET A CA 1
ATOM 630 C C . MET A 1 81 ? 11.354 -4.213 -6.913 1.00 82.50 81 MET A C 1
ATOM 632 O O . MET A 1 81 ? 10.746 -3.534 -6.086 1.00 82.50 81 MET A O 1
ATOM 636 N N . VAL A 1 82 ? 10.739 -4.805 -7.934 1.00 84.38 82 VAL A N 1
ATOM 637 C CA . VAL A 1 82 ? 9.303 -4.642 -8.187 1.00 84.38 82 VAL A CA 1
ATOM 638 C C . VAL A 1 82 ? 8.574 -5.966 -7.982 1.00 84.38 82 VAL A C 1
ATOM 640 O O . VAL A 1 82 ? 8.906 -6.983 -8.583 1.00 84.38 82 VAL A O 1
ATOM 643 N N . HIS A 1 83 ? 7.546 -5.953 -7.138 1.00 85.19 83 HIS A N 1
ATOM 644 C CA . HIS A 1 83 ? 6.624 -7.065 -6.936 1.00 85.19 83 HIS A CA 1
ATOM 645 C C . HIS A 1 83 ? 5.296 -6.755 -7.629 1.00 85.19 83 HIS A C 1
ATOM 647 O O . HIS A 1 83 ? 4.583 -5.832 -7.233 1.00 85.19 83 HIS A O 1
ATOM 653 N N . LEU A 1 84 ? 4.969 -7.531 -8.662 1.00 84.06 84 LEU A N 1
ATOM 654 C CA . LEU A 1 84 ? 3.788 -7.327 -9.500 1.00 84.06 84 LEU A CA 1
ATOM 655 C C . LEU A 1 84 ? 2.614 -8.175 -9.012 1.00 84.06 84 LEU A C 1
ATOM 657 O O . LEU A 1 84 ? 2.724 -9.396 -8.884 1.00 84.06 84 LEU A O 1
ATOM 661 N N . LEU A 1 85 ? 1.474 -7.529 -8.787 1.00 84.94 85 LEU A N 1
ATOM 662 C CA . LEU A 1 85 ? 0.201 -8.169 -8.480 1.00 84.94 85 LEU A CA 1
ATOM 663 C C . LEU A 1 85 ? -0.775 -7.907 -9.620 1.00 84.94 85 LEU A C 1
ATOM 665 O O . LEU A 1 85 ? -1.081 -6.759 -9.928 1.00 84.94 85 LEU A O 1
ATOM 669 N N . HIS A 1 86 ? -1.295 -8.969 -10.225 1.00 81.75 86 HIS A N 1
ATOM 670 C CA . HIS A 1 86 ? -2.345 -8.876 -11.230 1.00 81.75 86 HIS A CA 1
ATOM 671 C C . HIS A 1 86 ? -3.710 -9.140 -10.574 1.00 81.75 86 HIS A C 1
ATOM 673 O O . HIS A 1 86 ? -3.953 -10.218 -10.033 1.00 81.75 86 HIS A O 1
ATOM 679 N N . LEU A 1 87 ? -4.585 -8.131 -10.574 1.00 80.31 87 LEU A N 1
ATOM 680 C CA . LEU A 1 87 ? -5.884 -8.145 -9.907 1.00 80.31 87 LEU A CA 1
ATOM 681 C C . LEU A 1 87 ? -6.990 -8.482 -10.900 1.00 80.31 87 LEU A C 1
ATOM 683 O O . LEU A 1 87 ? -7.382 -7.651 -11.721 1.00 80.31 87 LEU A O 1
ATOM 687 N N . ILE A 1 88 ? -7.548 -9.678 -10.741 1.00 77.12 88 ILE A N 1
ATOM 688 C CA . ILE A 1 88 ? -8.674 -10.177 -11.527 1.00 77.12 88 ILE A CA 1
ATOM 689 C C . ILE A 1 88 ? -9.917 -10.218 -10.633 1.00 77.12 88 ILE A C 1
ATOM 691 O O . ILE A 1 88 ? -9.860 -10.692 -9.497 1.00 77.12 88 ILE A O 1
ATOM 695 N N . GLU A 1 89 ? -11.046 -9.722 -11.139 1.00 73.31 89 GLU A N 1
ATOM 696 C CA . GLU A 1 89 ? -12.317 -9.767 -10.414 1.00 73.31 89 GLU A CA 1
ATOM 697 C C . GLU A 1 89 ? -12.832 -11.212 -10.315 1.00 73.31 89 GLU A C 1
ATOM 699 O O . GLU A 1 89 ? -13.091 -11.874 -11.322 1.00 73.31 89 GLU A O 1
ATOM 704 N N . LEU A 1 90 ? -13.010 -11.704 -9.085 1.00 71.75 90 LEU A N 1
ATOM 705 C CA . LEU A 1 90 ? -13.625 -13.003 -8.822 1.00 71.75 90 LEU A CA 1
ATOM 706 C C . LEU A 1 90 ? -15.136 -12.828 -8.663 1.00 71.75 90 LEU A C 1
ATOM 708 O O . LEU A 1 90 ? -15.624 -12.464 -7.593 1.00 71.75 90 LEU A O 1
ATOM 712 N N . ARG A 1 91 ? -15.903 -13.130 -9.712 1.00 74.62 91 ARG A N 1
ATOM 713 C CA . ARG A 1 91 ? -17.367 -13.141 -9.607 1.00 74.62 91 ARG A CA 1
ATOM 714 C C . ARG A 1 91 ? -17.824 -14.311 -8.730 1.00 74.62 91 ARG A C 1
ATOM 716 O O . ARG A 1 91 ? -17.434 -15.452 -8.959 1.00 74.62 91 ARG A O 1
ATOM 723 N N . GLY A 1 92 ? -18.650 -14.026 -7.722 1.00 73.81 92 GLY A N 1
ATOM 724 C CA . GLY A 1 92 ? -19.242 -15.042 -6.840 1.00 73.81 92 GLY A CA 1
ATOM 725 C C . GLY A 1 92 ? -18.424 -15.414 -5.596 1.00 73.81 92 GLY A C 1
ATOM 726 O O . GLY A 1 92 ? -18.780 -16.370 -4.909 1.00 73.81 92 GLY A O 1
ATOM 727 N N . ARG A 1 93 ? -17.352 -14.678 -5.264 1.00 70.38 93 ARG A N 1
ATOM 728 C CA . ARG A 1 93 ? -16.622 -14.832 -3.991 1.00 70.38 93 ARG A CA 1
ATOM 729 C C . ARG A 1 93 ? -16.503 -13.501 -3.252 1.00 70.38 93 ARG A C 1
ATOM 731 O O . ARG A 1 93 ? -16.189 -12.487 -3.856 1.00 70.38 93 ARG A O 1
ATOM 738 N N . ALA A 1 94 ? -16.690 -13.532 -1.931 1.00 71.88 94 ALA A N 1
ATOM 739 C CA . ALA A 1 94 ? -16.493 -12.370 -1.054 1.00 71.88 94 ALA A CA 1
ATOM 740 C C . ALA A 1 94 ? -15.044 -12.224 -0.537 1.00 71.88 94 ALA A C 1
ATOM 742 O O . ALA A 1 94 ? -14.721 -11.230 0.106 1.00 71.88 94 ALA A O 1
ATOM 743 N N . SER A 1 95 ? -14.175 -13.212 -0.794 1.00 74.81 95 SER A N 1
ATOM 744 C CA . SER A 1 95 ? -12.783 -13.238 -0.325 1.00 74.81 95 SER A CA 1
ATOM 745 C C . SER A 1 95 ? -11.798 -13.273 -1.504 1.00 74.81 95 SER A C 1
ATOM 747 O O . SER A 1 95 ? -12.019 -14.061 -2.434 1.00 74.81 95 SER A O 1
ATOM 749 N N . PRO A 1 96 ? -10.723 -12.459 -1.487 1.00 71.94 96 PRO A N 1
ATOM 750 C CA . PRO A 1 96 ? -9.692 -12.477 -2.520 1.00 71.94 96 PRO A CA 1
ATOM 751 C C . PRO A 1 96 ? -8.827 -13.744 -2.432 1.00 71.94 96 PRO A C 1
ATOM 753 O O . PRO A 1 96 ? -8.607 -14.296 -1.354 1.00 71.94 96 PRO A O 1
ATOM 756 N N . VAL A 1 97 ? -8.293 -14.190 -3.572 1.00 77.25 97 VAL A N 1
ATOM 757 C CA . VAL A 1 97 ? -7.357 -15.323 -3.652 1.00 77.25 97 VAL A CA 1
ATOM 758 C C . VAL A 1 97 ? -6.060 -14.848 -4.294 1.00 77.25 97 VAL A C 1
ATOM 760 O O . VAL A 1 97 ? -6.083 -14.274 -5.379 1.00 77.25 97 VAL A O 1
ATOM 763 N N . PHE A 1 98 ? -4.932 -15.112 -3.636 1.00 73.88 98 PHE A N 1
ATOM 764 C CA . PHE A 1 98 ? -3.607 -14.845 -4.190 1.00 73.88 98 PHE A CA 1
ATOM 765 C C . PHE A 1 98 ? -3.099 -16.074 -4.940 1.00 73.88 98 PHE A C 1
ATOM 767 O O . PHE A 1 98 ? -2.994 -17.158 -4.367 1.00 73.88 98 PHE A O 1
ATOM 774 N N . ILE A 1 99 ? -2.768 -15.896 -6.217 1.00 71.75 99 ILE A N 1
ATOM 775 C CA . ILE A 1 99 ? -2.180 -16.936 -7.063 1.00 71.75 99 ILE A CA 1
ATOM 776 C C . ILE A 1 99 ? -0.749 -16.505 -7.383 1.00 71.75 99 ILE A C 1
ATOM 778 O O . ILE A 1 99 ? -0.531 -15.442 -7.961 1.00 71.75 99 ILE A O 1
ATOM 782 N N . SER A 1 100 ? 0.238 -17.313 -6.986 1.00 68.31 100 SER A N 1
ATOM 783 C CA . SER A 1 100 ? 1.637 -17.036 -7.321 1.00 68.31 100 SER A CA 1
ATOM 784 C C . SER A 1 100 ? 1.894 -17.339 -8.794 1.00 68.31 100 SER A C 1
ATOM 786 O O . SER A 1 100 ? 1.795 -18.488 -9.229 1.00 68.31 100 SER A O 1
ATOM 788 N N . HIS A 1 101 ? 2.269 -16.310 -9.553 1.00 66.88 101 HIS A N 1
ATOM 789 C CA . HIS A 1 101 ? 2.633 -16.447 -10.963 1.00 66.88 101 HIS A CA 1
ATOM 790 C C . HIS A 1 101 ? 4.072 -16.954 -11.178 1.00 66.88 101 HIS A C 1
ATOM 792 O O . HIS A 1 101 ? 4.402 -17.365 -12.287 1.00 66.88 101 HIS A O 1
ATOM 798 N N . GLN A 1 102 ? 4.913 -17.021 -10.134 1.00 61.12 102 GLN A N 1
ATOM 799 C CA . GLN A 1 102 ? 6.303 -17.504 -10.248 1.00 61.12 102 GLN A CA 1
ATOM 800 C C . GLN A 1 102 ? 6.421 -19.007 -10.569 1.00 61.12 102 GLN A C 1
ATOM 802 O O . GLN A 1 102 ? 7.479 -19.462 -10.993 1.00 61.12 102 GLN A O 1
ATOM 807 N N . ILE A 1 103 ? 5.354 -19.794 -10.380 1.00 51.75 103 ILE A N 1
ATOM 808 C CA . ILE A 1 103 ? 5.406 -21.267 -10.450 1.00 51.75 103 ILE A CA 1
ATOM 809 C C . ILE A 1 103 ? 4.949 -21.813 -11.818 1.00 51.75 103 ILE A C 1
ATOM 811 O O . ILE A 1 103 ? 5.175 -22.980 -12.133 1.00 51.75 103 ILE A O 1
ATOM 815 N N . GLN A 1 104 ? 4.371 -20.986 -12.692 1.00 51.81 104 GLN A N 1
ATOM 816 C CA . GLN A 1 104 ? 3.868 -21.441 -13.992 1.00 51.81 104 GLN A CA 1
ATOM 817 C C . GLN A 1 104 ? 4.826 -21.095 -15.138 1.00 51.81 104 GLN A C 1
ATOM 819 O O . GLN A 1 104 ? 4.514 -20.304 -16.020 1.00 51.81 104 GLN A O 1
ATOM 824 N N . LYS A 1 105 ? 5.982 -21.772 -15.194 1.00 53.25 105 LYS A N 1
ATOM 825 C CA . LYS A 1 105 ? 6.676 -22.001 -16.475 1.00 53.25 105 LYS A CA 1
ATOM 826 C C . LYS A 1 105 ? 5.856 -23.006 -17.295 1.00 53.25 105 LYS A C 1
ATOM 828 O O . LYS A 1 105 ? 6.223 -24.177 -17.359 1.00 53.25 105 LYS A O 1
ATOM 833 N N . ARG A 1 106 ? 4.723 -22.610 -17.884 1.00 47.75 106 ARG A N 1
ATOM 834 C CA . ARG A 1 106 ? 4.031 -23.452 -18.875 1.00 47.75 106 ARG A CA 1
ATOM 835 C C . ARG A 1 106 ? 3.462 -22.640 -20.034 1.00 47.75 106 ARG A C 1
ATOM 837 O O . ARG A 1 106 ? 2.707 -21.703 -19.829 1.00 47.75 106 ARG A O 1
ATOM 844 N N . SER A 1 107 ? 3.922 -23.065 -21.214 1.00 44.56 107 SER A N 1
ATOM 845 C CA . SER A 1 107 ? 3.454 -22.837 -22.584 1.00 44.56 107 SER A CA 1
ATOM 846 C C . SER A 1 107 ? 2.625 -21.581 -22.847 1.00 44.56 107 SER A C 1
ATOM 848 O O . SER A 1 107 ? 1.455 -21.486 -22.490 1.00 44.56 107 SER A O 1
ATOM 850 N N . VAL A 1 108 ? 3.238 -20.681 -23.615 1.00 50.78 108 VAL A N 1
ATOM 851 C CA . VAL 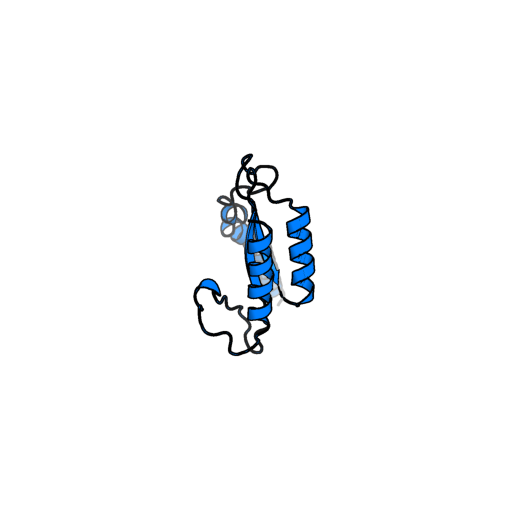A 1 108 ? 2.605 -19.600 -24.376 1.00 50.78 108 VAL A CA 1
ATOM 852 C C . VAL A 1 108 ? 1.644 -20.206 -25.410 1.00 50.78 108 VAL A C 1
ATOM 854 O O . VAL A 1 108 ? 1.973 -20.311 -26.587 1.00 50.78 108 VAL A O 1
ATOM 857 N N . SER A 1 109 ? 0.483 -20.692 -24.978 1.00 51.06 109 SER A N 1
ATOM 858 C CA . SER A 1 109 ? -0.532 -21.244 -25.886 1.00 51.06 109 SER A CA 1
ATOM 859 C C . SER A 1 109 ? -1.925 -20.657 -25.690 1.00 51.06 109 SER A C 1
ATOM 861 O O . SER A 1 109 ? -2.833 -21.040 -26.410 1.00 51.06 109 SER A O 1
ATOM 863 N N . ASP A 1 110 ? -2.083 -19.678 -24.801 1.00 49.31 110 ASP A N 1
ATOM 864 C CA . ASP A 1 110 ? -3.259 -18.811 -24.779 1.00 49.31 110 ASP A CA 1
ATOM 865 C C . ASP A 1 110 ? -2.806 -17.396 -24.414 1.00 49.31 110 ASP A C 1
ATOM 867 O O . ASP A 1 110 ? -2.123 -17.207 -23.402 1.00 49.31 110 ASP A O 1
ATOM 871 N N . ARG A 1 111 ? -3.131 -16.394 -25.242 1.00 55.56 111 ARG A N 1
ATOM 872 C CA . ARG A 1 111 ? -2.864 -14.978 -24.929 1.00 55.56 111 ARG A CA 1
ATOM 873 C C . ARG A 1 111 ? -3.785 -14.543 -23.790 1.00 55.56 111 ARG A C 1
ATOM 875 O O . ARG A 1 111 ? -4.843 -13.961 -24.003 1.00 55.56 111 ARG A O 1
ATOM 882 N N . SER A 1 112 ? -3.401 -14.888 -22.568 1.00 66.19 112 SER A N 1
ATOM 883 C CA . SER A 1 112 ? -4.043 -14.401 -21.355 1.00 66.19 112 SER A 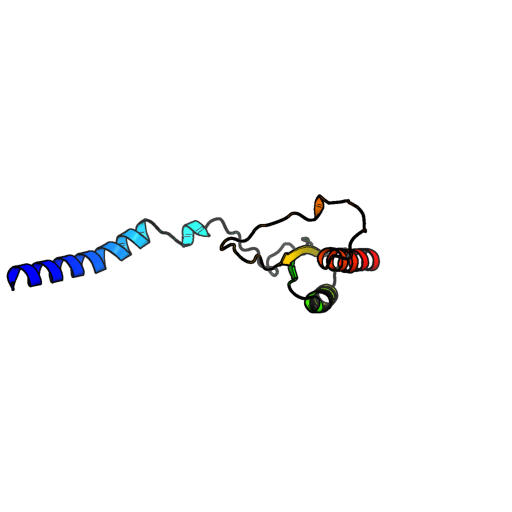CA 1
ATOM 884 C C . SER A 1 112 ? -3.506 -13.011 -21.033 1.00 66.19 112 SER A C 1
ATOM 886 O O . SER A 1 112 ? -2.303 -12.784 -21.122 1.00 66.19 112 SER A O 1
ATOM 888 N N . TYR A 1 113 ? -4.379 -12.104 -20.591 1.00 68.31 113 TYR A N 1
ATOM 889 C CA . TYR A 1 113 ? -4.011 -10.757 -20.137 1.00 68.31 113 TYR A CA 1
ATOM 890 C C . TYR A 1 113 ? -2.887 -10.776 -19.073 1.00 68.31 113 TYR A C 1
ATOM 892 O O . TYR A 1 113 ? -2.003 -9.923 -19.072 1.00 68.31 113 TYR A O 1
ATOM 900 N N . SER A 1 114 ? -2.838 -11.818 -18.232 1.00 71.62 114 SER A N 1
ATOM 901 C CA . SER A 1 114 ? -1.727 -12.059 -17.295 1.00 71.62 114 SER A CA 1
ATOM 902 C C . SER A 1 114 ? -0.376 -12.276 -17.992 1.00 71.62 114 SER A C 1
ATOM 904 O O . SER A 1 114 ? 0.661 -11.902 -17.455 1.00 71.62 114 SER A O 1
ATOM 906 N N . GLY A 1 115 ? -0.375 -12.909 -19.167 1.00 74.44 115 GLY A N 1
ATOM 907 C CA . GLY A 1 115 ? 0.818 -13.168 -19.971 1.00 74.44 115 GLY A CA 1
ATOM 908 C C . GLY A 1 115 ? 1.385 -11.897 -20.597 1.00 74.44 115 GLY A C 1
ATOM 909 O O . GLY A 1 115 ? 2.597 -11.708 -20.562 1.00 74.44 115 GLY A O 1
ATOM 910 N N . ASP A 1 116 ? 0.523 -10.998 -21.078 1.00 78.81 116 ASP A N 1
ATOM 911 C CA . ASP A 1 116 ? 0.942 -9.697 -21.620 1.00 78.81 116 ASP A CA 1
ATOM 912 C C . ASP A 1 116 ? 1.590 -8.824 -20.536 1.00 78.81 116 ASP A C 1
ATOM 914 O O . ASP A 1 116 ? 2.610 -8.180 -20.778 1.00 78.81 116 ASP A O 1
ATOM 918 N N . VAL A 1 117 ? 1.053 -8.869 -19.309 1.00 81.19 117 VAL A N 1
ATOM 919 C CA . VAL A 1 117 ? 1.664 -8.227 -18.137 1.00 81.19 117 VAL A CA 1
ATOM 920 C C . VAL A 1 117 ? 3.059 -8.799 -17.876 1.00 81.19 117 VAL A C 1
ATOM 922 O O . VAL A 1 117 ? 4.023 -8.045 -17.797 1.00 81.19 117 VAL A O 1
ATOM 925 N N . ILE A 1 118 ? 3.197 -10.124 -17.776 1.00 81.31 118 ILE A N 1
ATOM 926 C CA . ILE A 1 118 ? 4.500 -10.760 -17.517 1.00 81.31 118 ILE A CA 1
ATOM 927 C C . ILE A 1 118 ? 5.509 -10.406 -18.619 1.00 81.31 118 ILE A C 1
ATOM 929 O O . ILE A 1 118 ? 6.659 -10.091 -18.315 1.00 81.31 118 ILE A O 1
ATOM 933 N N . LEU A 1 119 ? 5.079 -10.418 -19.883 1.00 82.19 119 LEU A N 1
ATOM 934 C CA . LEU A 1 119 ? 5.928 -10.088 -21.022 1.00 82.19 119 LEU A CA 1
ATOM 935 C C . LEU A 1 119 ? 6.413 -8.635 -20.972 1.00 82.19 119 LEU A C 1
ATOM 937 O O . LEU A 1 119 ? 7.608 -8.403 -21.127 1.00 82.19 119 LEU A O 1
ATOM 941 N N . ALA A 1 120 ? 5.520 -7.675 -20.721 1.00 82.25 120 ALA A N 1
ATOM 942 C CA . ALA A 1 120 ? 5.872 -6.256 -20.673 1.00 82.25 120 ALA A CA 1
ATOM 943 C C . ALA A 1 120 ? 6.919 -5.956 -19.587 1.00 82.25 120 ALA A C 1
ATOM 945 O O . ALA A 1 120 ? 7.901 -5.261 -19.840 1.00 82.25 120 ALA A O 1
ATOM 946 N N . PHE A 1 121 ? 6.757 -6.530 -18.391 1.00 82.25 121 PHE A N 1
ATOM 947 C CA . PHE A 1 121 ? 7.717 -6.325 -17.302 1.00 82.25 121 PHE A CA 1
ATOM 948 C C . PHE A 1 121 ? 9.017 -7.114 -17.486 1.00 82.25 121 PHE A C 1
ATOM 950 O O . PHE A 1 121 ? 10.076 -6.609 -17.128 1.00 82.25 121 PHE A O 1
ATOM 957 N N . SER A 1 122 ? 8.975 -8.301 -18.099 1.00 82.69 122 SER A N 1
ATOM 958 C CA . SER A 1 122 ? 10.196 -9.031 -18.469 1.00 82.69 122 SER A CA 1
ATOM 959 C C . SER A 1 122 ? 10.995 -8.293 -19.549 1.00 82.69 122 SER A C 1
ATOM 961 O O . SER A 1 122 ? 12.222 -8.264 -19.505 1.00 82.69 122 SER A O 1
ATOM 963 N N . GLN A 1 123 ? 10.317 -7.651 -20.504 1.00 83.75 123 GLN A N 1
ATOM 964 C CA . GLN A 1 123 ? 10.974 -6.776 -21.473 1.00 83.75 123 GLN A CA 1
ATOM 965 C C . GLN A 1 123 ? 11.616 -5.571 -20.787 1.00 83.75 123 GLN A C 1
ATOM 967 O O . GLN A 1 123 ? 12.758 -5.258 -21.106 1.00 83.75 123 GLN A O 1
ATOM 972 N N . TYR A 1 124 ? 10.927 -4.932 -19.840 1.00 82.56 124 TYR A N 1
ATOM 973 C CA . TYR A 1 124 ? 11.478 -3.819 -19.067 1.00 82.56 124 TYR A CA 1
ATOM 974 C C . TYR A 1 124 ? 12.747 -4.216 -18.300 1.00 82.56 124 TYR A C 1
ATOM 976 O O . TYR A 1 124 ? 13.769 -3.544 -18.408 1.00 82.56 124 TYR A O 1
ATOM 984 N N . GLU A 1 125 ? 12.715 -5.352 -17.599 1.00 81.31 125 GLU A N 1
ATOM 985 C CA . GLU A 1 125 ? 13.873 -5.894 -16.877 1.00 81.31 125 GLU A CA 1
ATOM 986 C C . GLU A 1 125 ? 15.081 -6.080 -17.806 1.00 81.31 125 GLU A C 1
ATOM 988 O O . GLU A 1 125 ? 16.171 -5.621 -17.485 1.00 81.31 125 GLU A O 1
ATOM 993 N N . ASN A 1 126 ? 14.879 -6.660 -18.994 1.00 80.50 126 ASN A N 1
ATOM 994 C CA . ASN A 1 126 ? 15.953 -6.877 -19.969 1.00 80.50 126 ASN A CA 1
ATOM 995 C C . ASN A 1 126 ? 16.544 -5.580 -20.557 1.00 80.50 126 ASN A C 1
ATOM 997 O O . ASN A 1 126 ? 17.677 -5.607 -21.026 1.00 80.50 126 ASN A O 1
ATOM 1001 N N . HIS A 1 127 ? 15.795 -4.470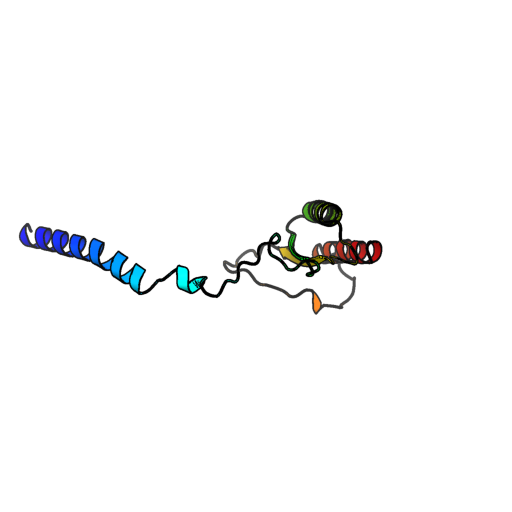 -20.585 1.00 77.75 127 HIS A N 1
ATOM 1002 C CA . HIS A 1 127 ? 16.294 -3.183 -21.094 1.00 77.75 127 HIS A CA 1
ATOM 1003 C C . HIS A 1 127 ? 17.059 -2.372 -20.035 1.00 77.75 127 HIS A C 1
ATOM 1005 O O . HIS A 1 127 ? 17.858 -1.513 -20.404 1.00 77.75 127 HIS A O 1
ATOM 1011 N N . HIS A 1 128 ? 16.814 -2.619 -18.744 1.00 66.81 128 HIS A N 1
ATOM 1012 C CA . HIS A 1 128 ? 17.376 -1.848 -17.626 1.00 66.81 128 HIS A CA 1
ATOM 1013 C C . HIS A 1 128 ? 18.419 -2.618 -16.790 1.00 66.81 128 HIS A C 1
ATOM 1015 O O . HIS A 1 128 ? 18.846 -2.117 -15.746 1.00 66.81 128 HIS A O 1
ATOM 1021 N N . HIS A 1 129 ? 18.839 -3.804 -17.244 1.00 54.56 129 HIS A N 1
ATOM 1022 C CA . HIS A 1 129 ? 19.893 -4.622 -16.632 1.00 54.56 129 HIS A CA 1
ATOM 1023 C C . HIS A 1 129 ? 21.239 -4.541 -17.359 1.00 54.56 129 HIS A C 1
ATOM 1025 O O . HIS A 1 129 ? 21.249 -4.507 -18.609 1.00 54.56 129 HIS A O 1
#

pLDDT: mean 76.95, std 12.22, range [44.56, 96.75]

Organism: Davidia involucrata (NCBI:txid16924)

InterPro domains:
  IPR050794 Monovalent cation:proton antiporter 2 [PTHR32468] (1-127)
  IPR057291 Cation/H(+) antiporter, central domain [PF23256] (82-128)